Protein AF-A0A2X4UCJ8-F1 (afdb_monomer)

Secondary structure (DSSP, 8-state):
--HHHHHHHHHHHHHHHHHHHHHTT--HHHHHHHHHHHHHHHHTTSTT---------TT-----

Mean predicted aligned error: 8.91 Å

Structure (mmCIF, N/CA/C/O backbone):
data_AF-A0A2X4UCJ8-F1
#
_entry.id   AF-A0A2X4UCJ8-F1
#
loop_
_atom_site.group_PDB
_atom_site.id
_atom_site.type_symbol
_atom_site.label_atom_id
_atom_site.label_alt_id
_atom_site.label_comp_id
_atom_site.label_asym_id
_atom_site.label_entity_id
_atom_site.label_seq_id
_atom_site.pdbx_PDB_ins_code
_atom_site.Cartn_x
_atom_site.Cartn_y
_atom_site.Cartn_z
_atom_site.occupancy
_atom_site.B_iso_or_equiv
_atom_site.auth_seq_id
_atom_site.auth_comp_id
_atom_site.auth_asym_id
_atom_site.auth_atom_id
_atom_site.pdbx_PDB_model_num
ATOM 1 N N . MET A 1 1 ? 20.789 2.645 -13.784 1.00 52.09 1 MET A N 1
ATOM 2 C CA . MET A 1 1 ? 20.094 1.820 -12.774 1.00 52.09 1 MET A CA 1
ATOM 3 C C . MET A 1 1 ? 19.444 0.675 -13.529 1.00 52.09 1 MET A C 1
ATOM 5 O O . MET A 1 1 ? 18.725 0.965 -14.481 1.00 52.09 1 MET A O 1
ATOM 9 N N . ASN A 1 2 ? 19.802 -0.577 -13.235 1.00 63.41 2 ASN A N 1
ATOM 10 C CA . ASN A 1 2 ? 19.330 -1.729 -14.009 1.00 63.41 2 ASN A CA 1
ATOM 11 C C . ASN A 1 2 ? 17.845 -1.993 -13.710 1.00 63.41 2 ASN A C 1
ATOM 13 O O . ASN A 1 2 ? 17.368 -1.711 -12.614 1.00 63.41 2 ASN A O 1
ATOM 17 N N . VAL A 1 3 ? 17.102 -2.547 -14.673 1.00 63.00 3 VAL A N 1
ATOM 18 C CA . VAL A 1 3 ? 15.672 -2.889 -14.506 1.00 63.00 3 VAL A CA 1
ATOM 19 C C . VAL A 1 3 ? 15.453 -3.829 -13.309 1.00 63.00 3 VAL A C 1
ATOM 21 O O . VAL A 1 3 ? 14.499 -3.641 -12.556 1.00 63.00 3 VAL A O 1
ATOM 24 N N . MET A 1 4 ? 16.390 -4.757 -13.072 1.00 66.19 4 MET A N 1
ATOM 25 C CA . MET A 1 4 ? 16.400 -5.634 -11.891 1.00 66.19 4 MET A CA 1
ATOM 26 C C . MET A 1 4 ? 16.466 -4.855 -10.568 1.00 66.19 4 MET A C 1
ATOM 28 O O . MET A 1 4 ? 15.760 -5.208 -9.626 1.00 66.19 4 MET A O 1
ATOM 32 N N . ASP A 1 5 ? 17.225 -3.755 -10.506 1.00 82.56 5 ASP A N 1
ATOM 33 C CA . ASP A 1 5 ? 17.340 -2.936 -9.290 1.00 82.56 5 ASP A CA 1
ATOM 34 C C . ASP A 1 5 ? 16.001 -2.259 -8.966 1.00 82.56 5 ASP A C 1
ATOM 36 O O . ASP A 1 5 ? 15.582 -2.195 -7.811 1.00 82.56 5 ASP A O 1
ATOM 40 N N . LYS A 1 6 ? 15.294 -1.774 -9.997 1.00 84.38 6 LYS A N 1
ATOM 41 C CA . LYS A 1 6 ? 13.987 -1.123 -9.830 1.00 84.38 6 LYS A CA 1
ATOM 42 C C . LYS A 1 6 ? 12.924 -2.125 -9.375 1.00 84.38 6 LYS A C 1
ATOM 44 O O . LYS A 1 6 ? 12.156 -1.810 -8.470 1.00 84.38 6 LYS A O 1
ATOM 49 N N . GLN A 1 7 ? 12.898 -3.323 -9.962 1.00 89.19 7 GLN A N 1
ATOM 50 C CA . GLN A 1 7 ? 11.960 -4.373 -9.557 1.00 89.19 7 GLN A CA 1
ATOM 51 C C . GLN A 1 7 ? 12.178 -4.795 -8.106 1.00 89.19 7 GLN A C 1
ATOM 53 O O . GLN A 1 7 ? 11.222 -4.859 -7.334 1.00 89.19 7 GLN A O 1
ATOM 58 N N . GLN A 1 8 ? 13.433 -5.011 -7.715 1.00 91.50 8 GLN A N 1
ATOM 59 C CA . GLN A 1 8 ? 13.765 -5.420 -6.357 1.00 91.50 8 GLN A CA 1
ATOM 60 C C . GLN A 1 8 ? 13.385 -4.351 -5.328 1.00 91.50 8 GLN A C 1
ATOM 62 O O . GLN A 1 8 ? 12.761 -4.671 -4.320 1.00 91.50 8 GLN A O 1
ATOM 67 N N . VAL A 1 9 ? 13.676 -3.075 -5.601 1.00 93.56 9 VAL A N 1
ATOM 68 C CA . VAL A 1 9 ? 13.278 -1.968 -4.715 1.00 93.56 9 VAL A CA 1
ATOM 69 C C . VAL A 1 9 ? 11.757 -1.889 -4.562 1.00 93.56 9 VAL A C 1
ATOM 71 O O . VAL A 1 9 ? 11.267 -1.691 -3.449 1.00 93.56 9 VAL A O 1
ATOM 74 N N . THR A 1 10 ? 11.000 -2.046 -5.647 1.00 94.75 10 THR A N 1
ATOM 75 C CA . THR A 1 10 ? 9.534 -2.004 -5.587 1.00 94.75 10 THR A CA 1
ATOM 76 C C . THR A 1 10 ? 8.955 -3.188 -4.814 1.00 94.75 10 THR A C 1
ATOM 78 O O . THR A 1 10 ? 8.082 -2.984 -3.972 1.00 94.75 10 THR A O 1
ATOM 81 N N . LEU A 1 11 ? 9.473 -4.402 -5.021 1.00 94.81 11 LEU A N 1
ATOM 82 C CA . LEU A 1 11 ? 9.054 -5.581 -4.257 1.00 94.81 11 LEU A CA 1
ATOM 83 C C . LEU A 1 11 ? 9.359 -5.430 -2.760 1.00 94.81 11 LEU A C 1
ATOM 85 O O . LEU A 1 11 ? 8.494 -5.718 -1.935 1.00 94.81 11 LEU A O 1
ATOM 89 N N . SER A 1 12 ? 10.525 -4.883 -2.399 1.00 96.56 12 SER A N 1
ATOM 90 C CA . SER A 1 12 ? 10.859 -4.590 -0.998 1.00 96.56 12 SER A CA 1
ATOM 91 C C . SER A 1 12 ? 9.879 -3.605 -0.353 1.00 96.56 12 SER A C 1
ATOM 93 O O . SER A 1 12 ? 9.554 -3.741 0.824 1.00 96.56 12 SER A O 1
ATOM 95 N N . ARG A 1 13 ? 9.375 -2.618 -1.107 1.00 97.06 13 ARG A N 1
ATOM 96 C CA . ARG A 1 13 ? 8.361 -1.671 -0.607 1.00 97.06 13 ARG A CA 1
ATOM 97 C C . ARG A 1 13 ? 7.007 -2.339 -0.398 1.00 97.06 13 ARG A C 1
ATOM 99 O O . ARG A 1 13 ? 6.373 -2.080 0.618 1.00 97.06 13 ARG A O 1
ATOM 106 N N . ILE A 1 14 ? 6.586 -3.196 -1.330 1.00 97.62 14 ILE A N 1
ATOM 107 C CA . ILE A 1 14 ? 5.350 -3.981 -1.194 1.00 97.62 14 ILE A CA 1
ATOM 108 C C . ILE A 1 14 ? 5.409 -4.830 0.076 1.00 97.62 14 ILE A C 1
ATOM 110 O O . ILE A 1 14 ? 4.482 -4.788 0.883 1.00 97.62 14 ILE A O 1
ATOM 114 N N . GLN A 1 15 ? 6.519 -5.544 0.278 1.00 97.81 15 GLN A N 1
ATOM 115 C CA . GLN A 1 15 ? 6.715 -6.372 1.462 1.00 97.81 15 GLN A CA 1
ATOM 116 C C . GLN A 1 15 ? 6.689 -5.538 2.748 1.00 97.81 15 GLN A C 1
ATOM 118 O O . GLN A 1 15 ? 5.958 -5.869 3.674 1.00 97.81 15 GLN A O 1
ATOM 123 N N . PHE A 1 16 ? 7.397 -4.407 2.772 1.00 97.81 16 PHE A N 1
ATOM 124 C CA . PHE A 1 16 ? 7.396 -3.506 3.924 1.00 97.81 16 PHE A CA 1
ATOM 125 C C . PHE A 1 16 ? 5.992 -3.005 4.293 1.00 97.81 16 PHE A C 1
ATOM 127 O O . PHE A 1 16 ? 5.636 -3.005 5.469 1.00 97.81 16 PHE A O 1
ATOM 134 N N . ILE A 1 17 ? 5.187 -2.592 3.308 1.00 97.62 17 ILE A N 1
ATOM 135 C CA . ILE A 1 17 ? 3.814 -2.130 3.560 1.00 97.62 17 ILE A CA 1
ATOM 136 C C . ILE A 1 17 ? 2.979 -3.267 4.155 1.00 97.62 17 ILE A C 1
ATOM 138 O O . ILE A 1 17 ? 2.302 -3.049 5.155 1.00 97.62 17 ILE A O 1
ATOM 142 N N . ALA A 1 18 ? 3.066 -4.476 3.594 1.00 97.50 18 ALA A N 1
ATOM 143 C CA . ALA A 1 18 ? 2.339 -5.634 4.110 1.00 97.50 18 ALA A CA 1
ATOM 144 C C . ALA A 1 18 ? 2.726 -5.963 5.565 1.00 97.50 18 ALA A C 1
ATOM 146 O O . ALA A 1 18 ? 1.844 -6.132 6.412 1.00 97.50 18 ALA A O 1
ATOM 147 N N . ASP A 1 19 ? 4.026 -5.986 5.866 1.00 98.06 19 ASP A N 1
ATOM 148 C CA . ASP A 1 19 ? 4.545 -6.299 7.199 1.00 98.06 19 ASP A CA 1
ATOM 149 C C . ASP A 1 19 ? 4.121 -5.243 8.230 1.00 98.06 19 ASP A C 1
ATOM 151 O O . ASP A 1 19 ? 3.648 -5.580 9.317 1.00 98.06 19 ASP A O 1
ATOM 155 N N . VAL A 1 20 ? 4.231 -3.954 7.889 1.00 97.44 20 VAL A N 1
ATOM 156 C CA . VAL A 1 20 ? 3.822 -2.858 8.781 1.00 97.44 20 VAL A CA 1
ATOM 157 C C . VAL A 1 20 ? 2.315 -2.857 8.998 1.00 97.44 20 VAL A C 1
ATOM 159 O O . VAL A 1 20 ? 1.880 -2.713 10.139 1.00 97.44 20 VAL A O 1
ATOM 162 N N . SER A 1 21 ? 1.512 -3.049 7.950 1.00 97.38 21 SER A N 1
ATOM 163 C CA . SER A 1 21 ? 0.053 -3.110 8.085 1.00 97.38 21 SER A CA 1
ATOM 164 C C . SER A 1 21 ? -0.397 -4.255 8.992 1.00 97.38 21 SER A C 1
ATOM 166 O O . SER A 1 21 ? -1.330 -4.091 9.781 1.00 97.38 21 SER A O 1
ATOM 168 N N . GLN A 1 22 ? 0.287 -5.401 8.923 1.00 95.50 22 GLN A N 1
ATOM 169 C CA . GLN A 1 22 ? 0.026 -6.537 9.804 1.00 95.50 22 GLN A CA 1
ATOM 170 C C . GLN A 1 22 ? 0.477 -6.253 11.245 1.00 95.50 22 GLN A C 1
ATOM 172 O O . GLN A 1 22 ? -0.302 -6.463 12.177 1.00 95.50 22 GLN A O 1
ATOM 177 N N . ALA A 1 23 ? 1.695 -5.739 11.438 1.00 97.62 23 ALA A N 1
ATOM 178 C CA . ALA A 1 23 ? 2.255 -5.450 12.759 1.00 97.62 23 ALA A CA 1
ATOM 179 C C . ALA A 1 23 ? 1.491 -4.341 13.501 1.00 97.62 23 ALA A C 1
ATOM 181 O O . ALA A 1 23 ? 1.299 -4.423 14.715 1.00 97.62 23 ALA A O 1
ATOM 182 N N . ALA A 1 24 ? 1.022 -3.328 12.770 1.00 96.12 24 ALA A N 1
ATOM 183 C CA . ALA A 1 24 ? 0.202 -2.242 13.296 1.00 96.12 24 ALA A CA 1
ATOM 184 C C . ALA A 1 24 ? -1.252 -2.658 13.574 1.00 96.12 24 ALA A C 1
ATOM 186 O O . ALA A 1 24 ? -2.002 -1.863 14.135 1.00 96.12 24 ALA A O 1
ATOM 187 N N . GLN A 1 25 ? -1.648 -3.884 13.200 1.00 95.50 25 GLN A N 1
ATOM 188 C CA . GLN A 1 25 ? -3.023 -4.383 13.306 1.00 95.50 25 GLN A CA 1
ATOM 189 C C . GLN A 1 25 ? -4.028 -3.420 12.663 1.00 95.50 25 GLN A C 1
ATOM 191 O O . GLN A 1 25 ? -5.051 -3.084 13.262 1.00 95.50 25 GLN A O 1
ATOM 196 N N . CYS A 1 26 ? -3.708 -2.959 11.449 1.00 96.19 26 CYS A N 1
ATOM 197 C CA . CYS A 1 26 ? -4.546 -2.024 10.713 1.00 96.19 26 CYS A CA 1
ATOM 198 C C . CYS A 1 26 ? -6.009 -2.486 10.682 1.00 96.19 26 CYS A C 1
ATOM 200 O O . CYS A 1 26 ? -6.321 -3.654 10.422 1.00 96.19 26 CYS A O 1
ATOM 202 N N . SER A 1 27 ? -6.909 -1.535 10.907 1.00 96.31 27 SER A N 1
ATOM 203 C CA . SER A 1 27 ? -8.339 -1.717 10.698 1.00 96.31 27 SER A CA 1
ATOM 204 C C . SER A 1 27 ? -8.636 -2.063 9.239 1.00 96.31 27 SER A C 1
ATOM 206 O O . SER A 1 27 ? -7.822 -1.858 8.337 1.00 96.31 27 SER A O 1
ATOM 208 N N . SER A 1 28 ? -9.845 -2.556 8.977 1.00 93.00 28 SER A N 1
ATOM 209 C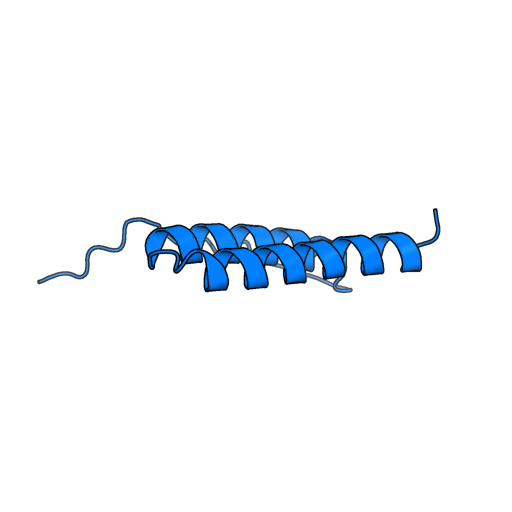 CA . SER A 1 28 ? -10.255 -2.914 7.619 1.00 93.00 28 SER A CA 1
ATOM 210 C C . SER A 1 28 ? -10.137 -1.737 6.643 1.00 93.00 28 SER A C 1
ATOM 212 O O . SER A 1 28 ? -9.670 -1.933 5.527 1.00 93.00 28 SER A O 1
ATOM 214 N N . THR A 1 29 ? -10.475 -0.515 7.063 1.00 93.81 29 THR A N 1
ATOM 215 C CA . THR A 1 29 ? -10.331 0.690 6.230 1.00 93.81 29 THR A CA 1
ATOM 216 C C . THR A 1 29 ? -8.865 1.010 5.937 1.00 93.81 29 THR A C 1
ATOM 218 O O . THR A 1 29 ? -8.516 1.291 4.793 1.00 93.81 29 THR A O 1
ATOM 221 N N . GLU A 1 30 ? -7.984 0.914 6.933 1.00 94.50 30 GLU A N 1
ATOM 222 C CA . GLU A 1 30 ? -6.542 1.135 6.745 1.00 94.50 30 GLU A CA 1
ATOM 223 C C . GLU A 1 30 ? -5.912 0.064 5.844 1.00 94.50 30 GLU A C 1
ATOM 225 O O . GLU A 1 30 ? -5.050 0.374 5.022 1.00 94.50 30 GLU A O 1
ATOM 230 N N . LEU A 1 31 ? -6.388 -1.182 5.930 1.00 95.62 31 LEU A N 1
ATOM 231 C CA . LEU A 1 31 ? -5.964 -2.253 5.030 1.00 95.62 31 LEU A CA 1
ATOM 232 C C . LEU A 1 31 ? -6.384 -1.991 3.582 1.00 95.62 31 LEU A C 1
ATOM 234 O O . LEU A 1 31 ? -5.593 -2.268 2.686 1.00 95.62 31 LEU A O 1
ATOM 238 N N . LEU A 1 32 ? -7.566 -1.420 3.321 1.00 93.75 32 LEU A N 1
ATOM 239 C CA . LEU A 1 32 ? -7.956 -1.040 1.953 1.00 93.75 32 LEU A CA 1
ATOM 240 C C . LEU A 1 32 ? -6.991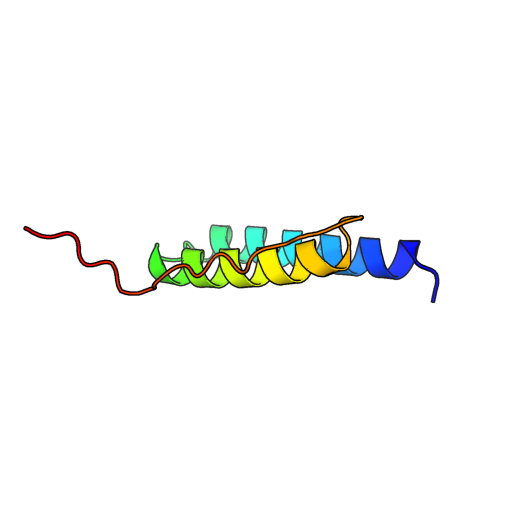 -0.005 1.360 1.00 93.75 32 LEU A C 1
ATOM 242 O O . LEU A 1 32 ? -6.598 -0.126 0.199 1.00 93.75 32 LEU A O 1
ATOM 246 N N . ILE A 1 33 ? -6.549 0.961 2.170 1.00 93.31 33 ILE A N 1
ATOM 247 C CA . ILE A 1 33 ? -5.542 1.950 1.761 1.00 93.31 33 ILE A CA 1
ATOM 248 C C . ILE A 1 33 ? -4.206 1.253 1.467 1.00 93.31 33 ILE A C 1
ATOM 250 O O . ILE A 1 33 ? -3.609 1.481 0.415 1.00 93.31 33 ILE A O 1
ATOM 254 N N . ALA A 1 34 ? -3.754 0.359 2.352 1.00 95.38 34 ALA A N 1
ATOM 255 C CA . ALA A 1 34 ? -2.523 -0.404 2.149 1.00 95.38 34 ALA A CA 1
ATOM 256 C C . ALA A 1 34 ? -2.575 -1.270 0.876 1.00 95.38 34 ALA A C 1
ATOM 258 O O . ALA A 1 34 ? -1.602 -1.320 0.123 1.00 95.38 34 ALA A O 1
ATOM 259 N N . MET A 1 35 ? -3.716 -1.907 0.596 1.00 94.69 35 MET A N 1
ATOM 260 C CA . MET A 1 35 ? -3.911 -2.712 -0.614 1.00 94.69 35 MET A CA 1
ATOM 261 C C . MET A 1 35 ? -3.909 -1.860 -1.886 1.00 94.69 35 MET A C 1
ATOM 263 O O . MET A 1 35 ? -3.352 -2.298 -2.894 1.00 94.69 35 MET A O 1
ATOM 267 N N . SER A 1 36 ? -4.462 -0.642 -1.845 1.00 92.19 36 SER A N 1
ATOM 268 C CA . SER A 1 36 ? -4.357 0.311 -2.958 1.00 92.19 36 SER A CA 1
ATOM 269 C C . SER A 1 36 ? -2.892 0.637 -3.259 1.00 92.19 36 SER A C 1
ATOM 271 O O . SER A 1 36 ? -2.442 0.475 -4.388 1.00 92.19 36 SER A O 1
ATOM 273 N N . LEU A 1 37 ? -2.110 0.982 -2.230 1.00 93.62 37 LEU A N 1
ATOM 274 C CA . LEU A 1 37 ? -0.688 1.314 -2.382 1.00 93.62 37 LEU A CA 1
ATOM 275 C C . LEU A 1 37 ? 0.142 0.134 -2.912 1.00 93.62 37 LEU A C 1
ATOM 277 O O . LEU A 1 37 ? 1.025 0.314 -3.752 1.00 93.62 37 LEU A O 1
ATOM 281 N N . ILE A 1 38 ? -0.131 -1.082 -2.432 1.00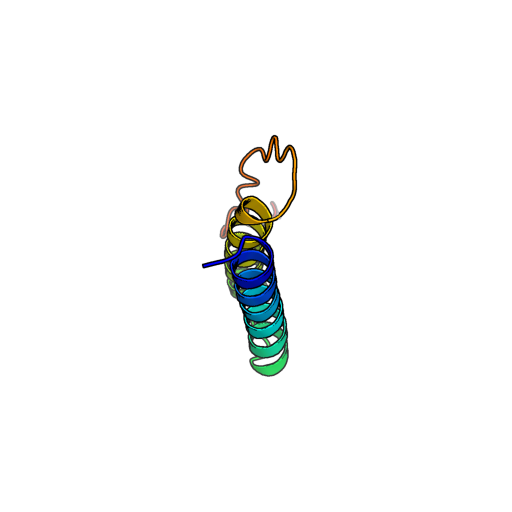 94.88 38 ILE A N 1
ATOM 282 C CA . ILE A 1 38 ? 0.526 -2.299 -2.927 1.00 94.88 38 ILE A CA 1
ATOM 283 C C . ILE A 1 38 ? 0.180 -2.545 -4.398 1.00 94.88 38 ILE A C 1
ATOM 285 O O . ILE A 1 38 ? 1.068 -2.897 -5.176 1.00 94.88 38 ILE A O 1
ATOM 289 N N . SER A 1 39 ? -1.077 -2.333 -4.784 1.00 92.19 39 SER A N 1
ATOM 290 C CA . SER A 1 39 ? -1.541 -2.509 -6.163 1.00 92.19 39 SER A CA 1
ATOM 291 C C . SER A 1 39 ? -0.840 -1.537 -7.120 1.00 92.19 39 SER A C 1
ATOM 293 O O . SER A 1 39 ? -0.316 -1.963 -8.152 1.00 92.19 39 SER A O 1
ATOM 295 N N . ASP A 1 40 ? -0.706 -0.268 -6.725 1.00 91.19 40 ASP A N 1
ATOM 296 C CA . ASP A 1 40 ? 0.011 0.756 -7.499 1.00 91.19 40 ASP A CA 1
ATOM 297 C C . ASP A 1 40 ? 1.503 0.429 -7.666 1.00 91.19 40 ASP A C 1
ATOM 299 O O . ASP A 1 40 ? 2.108 0.668 -8.717 1.00 91.19 40 ASP A O 1
ATOM 303 N N . LEU A 1 41 ? 2.129 -0.130 -6.626 1.00 93.25 41 LEU A N 1
ATOM 304 C CA . LEU A 1 41 ? 3.526 -0.560 -6.677 1.00 93.25 41 LEU A CA 1
ATOM 305 C C . LEU A 1 41 ? 3.699 -1.802 -7.558 1.00 93.25 41 LEU A C 1
ATOM 307 O O . LEU A 1 41 ? 4.622 -1.842 -8.374 1.00 93.25 41 LEU A O 1
ATOM 311 N N . ALA A 1 42 ? 2.805 -2.787 -7.452 1.00 91.38 42 ALA A N 1
ATOM 312 C CA . ALA A 1 42 ? 2.818 -3.979 -8.301 1.00 91.38 42 ALA A CA 1
ATOM 313 C C . ALA A 1 42 ? 2.659 -3.609 -9.787 1.00 91.38 42 ALA A 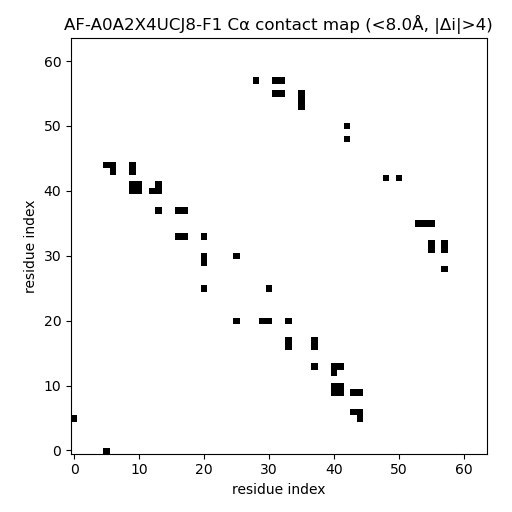C 1
ATOM 315 O O . ALA A 1 42 ? 3.371 -4.148 -10.641 1.00 91.38 42 ALA A O 1
ATOM 316 N N . GLY A 1 43 ? 1.829 -2.595 -10.063 1.00 88.56 43 GLY A N 1
ATOM 317 C CA . GLY A 1 43 ? 1.686 -1.892 -11.339 1.00 88.56 43 GLY A CA 1
ATOM 318 C C . GLY A 1 43 ? 2.989 -1.621 -12.087 1.00 88.56 43 GLY A C 1
ATOM 319 O O . GLY A 1 43 ? 3.068 -1.769 -13.302 1.00 88.56 43 GLY A O 1
ATOM 320 N N . GLN A 1 44 ? 4.031 -1.243 -11.351 1.00 86.56 44 GLN A N 1
ATOM 321 C CA . GLN A 1 44 ? 5.289 -0.752 -11.915 1.00 86.56 44 GLN A CA 1
ATOM 322 C C . GLN A 1 44 ? 6.279 -1.859 -12.293 1.00 86.56 44 GLN A C 1
ATOM 324 O O . GLN A 1 44 ? 7.325 -1.552 -12.876 1.00 86.56 44 GLN A O 1
ATOM 329 N N . VAL A 1 45 ? 6.009 -3.109 -11.902 1.00 87.44 45 VAL A N 1
ATOM 330 C CA . VAL A 1 45 ? 6.955 -4.231 -12.039 1.00 87.44 45 VAL A CA 1
ATOM 331 C C . VAL A 1 45 ? 6.384 -5.451 -12.744 1.00 87.44 45 VAL A C 1
ATOM 333 O O . VAL A 1 45 ? 7.172 -6.269 -13.225 1.00 87.44 45 VAL A O 1
ATOM 336 N N . LEU A 1 46 ? 5.058 -5.573 -12.816 1.00 81.38 46 LEU A N 1
ATOM 337 C CA . LEU A 1 46 ? 4.391 -6.624 -13.573 1.00 81.38 46 LEU A CA 1
ATOM 338 C C . LEU A 1 46 ? 4.430 -6.291 -15.080 1.00 81.38 46 LEU A C 1
ATOM 340 O O . LEU A 1 46 ? 4.062 -5.178 -15.460 1.00 81.38 46 LEU A O 1
ATOM 344 N N . PRO A 1 47 ? 4.897 -7.212 -15.943 1.00 70.75 47 PRO A N 1
ATOM 345 C CA . PRO A 1 47 ? 4.832 -7.035 -17.393 1.00 70.75 47 PRO A CA 1
ATOM 346 C C . PRO A 1 47 ? 3.372 -7.091 -17.880 1.00 70.75 47 PRO A C 1
ATOM 348 O O . PRO A 1 47 ? 2.576 -7.837 -17.320 1.00 70.75 47 PRO A O 1
ATOM 351 N N . ASP A 1 48 ? 3.037 -6.303 -18.909 1.00 65.06 48 ASP A N 1
ATOM 352 C CA . ASP A 1 48 ? 1.703 -6.233 -19.545 1.00 65.06 48 ASP A CA 1
ATOM 353 C C . ASP A 1 48 ? 0.535 -5.961 -18.591 1.00 65.06 48 ASP A C 1
ATOM 355 O O . ASP A 1 48 ? -0.549 -6.534 -18.703 1.00 65.06 48 ASP A O 1
ATOM 359 N N . ASN A 1 49 ? 0.748 -5.072 -17.623 1.00 55.50 49 ASN A N 1
ATOM 360 C CA . ASN A 1 49 ? -0.284 -4.768 -16.653 1.00 55.50 49 ASN A CA 1
ATOM 361 C C . ASN A 1 49 ? -1.346 -3.826 -17.252 1.00 55.50 49 ASN A C 1
ATOM 363 O O . ASN A 1 49 ? -1.279 -2.610 -17.068 1.00 55.50 49 ASN A O 1
ATOM 367 N N . ASP A 1 50 ? -2.358 -4.395 -17.918 1.00 56.09 50 ASP A N 1
ATOM 368 C CA . ASP A 1 50 ? -3.676 -3.781 -18.180 1.00 56.09 50 ASP A CA 1
ATOM 369 C C . ASP A 1 50 ? -4.445 -3.601 -16.851 1.00 56.09 50 ASP A C 1
ATOM 371 O O . ASP A 1 50 ? -5.593 -4.019 -16.680 1.00 56.09 50 ASP A O 1
ATOM 375 N N . TYR A 1 51 ? -3.773 -3.034 -15.847 1.00 57.91 51 TYR A N 1
ATOM 376 C CA . TYR A 1 51 ? -4.311 -2.864 -14.510 1.00 57.91 51 TYR A CA 1
ATOM 377 C C . TYR A 1 51 ? -5.429 -1.828 -14.576 1.00 57.91 51 TYR A C 1
ATOM 379 O O . TYR A 1 51 ? -5.191 -0.623 -14.655 1.00 57.91 51 TYR A O 1
ATOM 387 N N . GLN A 1 52 ? -6.668 -2.307 -14.574 1.00 56.47 52 GLN A N 1
ATOM 388 C CA . GLN A 1 52 ? -7.823 -1.459 -14.337 1.00 56.47 52 GLN A CA 1
ATOM 389 C C . GLN A 1 52 ? -7.826 -1.106 -12.854 1.00 56.47 52 GLN A C 1
ATOM 391 O O . GLN A 1 52 ? -7.860 -1.995 -12.008 1.00 56.47 52 GLN A O 1
ATOM 396 N N . GLU A 1 53 ? -7.736 0.187 -12.556 1.00 58.44 53 GLU A N 1
ATOM 397 C CA . GLU A 1 53 ? -7.709 0.759 -11.211 1.00 58.44 53 GLU A CA 1
ATOM 398 C C . GLU A 1 53 ? -8.843 0.153 -10.353 1.00 58.44 53 GLU A C 1
AT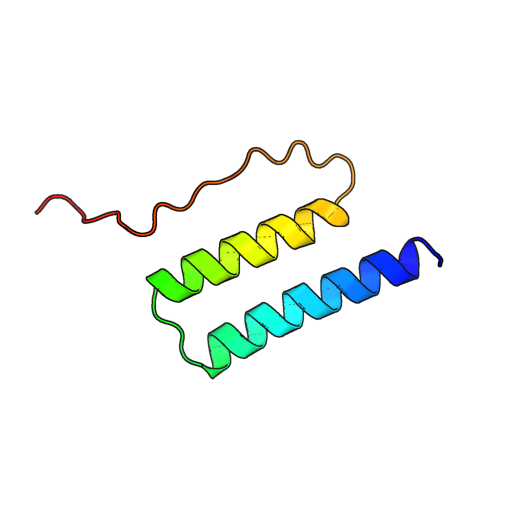OM 400 O O . GLU A 1 53 ? -10.021 0.479 -10.517 1.00 58.44 53 GLU A O 1
ATOM 405 N N . ILE A 1 54 ? -8.513 -0.800 -9.471 1.00 61.81 54 ILE A N 1
ATOM 406 C CA . ILE A 1 54 ? -9.492 -1.397 -8.557 1.00 61.81 54 ILE A CA 1
ATOM 407 C C . ILE A 1 54 ? -9.702 -0.393 -7.428 1.00 61.81 54 ILE A C 1
ATOM 409 O O . ILE A 1 54 ? -8.962 -0.370 -6.446 1.00 61.81 54 ILE A O 1
ATOM 413 N N . PHE A 1 55 ? -10.713 0.461 -7.575 1.00 61.97 55 PHE A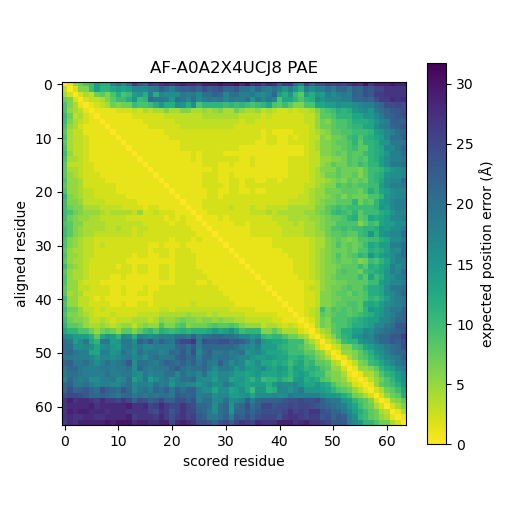 N 1
ATOM 414 C CA . PHE A 1 55 ? -11.090 1.400 -6.529 1.00 61.97 55 PHE A CA 1
ATOM 415 C C . PHE A 1 55 ? -11.756 0.644 -5.374 1.00 61.97 55 PHE A C 1
ATOM 417 O O . PHE A 1 55 ? -12.857 0.104 -5.518 1.00 61.97 55 PHE A O 1
ATOM 424 N N . TYR A 1 56 ? -11.100 0.613 -4.215 1.00 60.88 56 TYR A N 1
ATOM 425 C CA . TYR A 1 56 ? -11.697 0.125 -2.977 1.00 60.88 56 TYR A CA 1
ATOM 426 C C . TYR A 1 56 ? -12.399 1.290 -2.270 1.00 60.88 56 TYR A C 1
ATOM 428 O O . TYR A 1 56 ? -11.724 2.103 -1.637 1.00 60.88 56 TYR A O 1
ATOM 436 N N . PRO A 1 57 ? -13.739 1.416 -2.350 1.00 60.47 57 PRO A N 1
ATOM 437 C CA . PRO A 1 57 ? -14.436 2.458 -1.612 1.00 60.47 57 PRO A CA 1
ATOM 438 C C . PRO A 1 57 ? -14.236 2.228 -0.112 1.00 60.47 57 PRO A C 1
ATOM 440 O O . PRO A 1 57 ? -14.659 1.200 0.421 1.00 60.47 57 PRO A O 1
ATOM 443 N N . ALA A 1 58 ? -13.621 3.200 0.565 1.00 61.03 58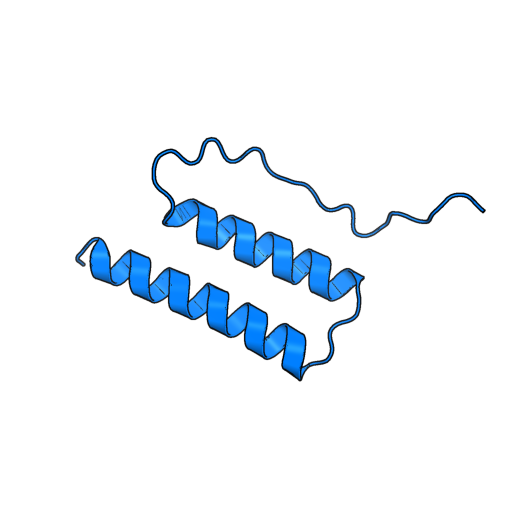 ALA A N 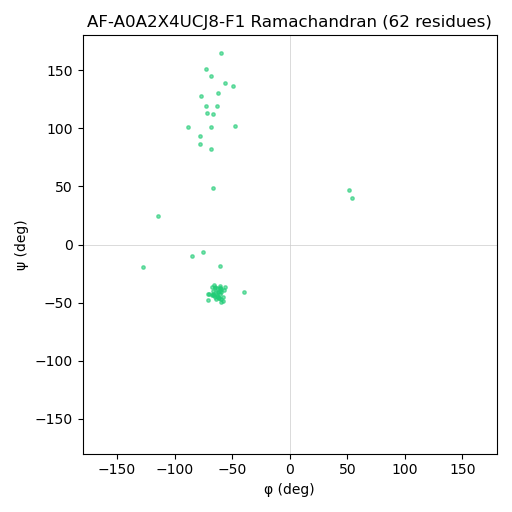1
ATOM 444 C CA . ALA A 1 58 ? -13.417 3.185 2.016 1.00 61.03 58 ALA A CA 1
ATOM 445 C C . ALA A 1 58 ? -14.745 3.130 2.805 1.00 61.03 58 ALA A C 1
ATOM 447 O O . ALA A 1 58 ? -14.760 2.711 3.961 1.00 61.03 58 ALA A O 1
ATOM 448 N N . ASP A 1 59 ? -15.859 3.475 2.145 1.00 63.59 59 ASP A N 1
ATOM 449 C CA . ASP A 1 59 ? -17.144 3.783 2.773 1.00 63.59 59 ASP A CA 1
ATOM 450 C C . ASP A 1 59 ? -18.272 2.791 2.437 1.00 63.59 59 ASP A C 1
ATOM 452 O O . ASP A 1 59 ? -19.446 3.162 2.498 1.00 63.59 59 ASP A O 1
ATOM 456 N N . ARG A 1 60 ? -17.993 1.527 2.072 1.00 59.09 60 ARG A N 1
ATOM 457 C CA . ARG A 1 60 ? -19.081 0.533 1.910 1.00 59.09 60 ARG A CA 1
ATOM 458 C C . ARG A 1 60 ? -19.722 0.195 3.266 1.00 59.09 60 ARG A C 1
ATOM 460 O O . ARG A 1 60 ? -19.439 -0.829 3.880 1.00 59.09 60 ARG A O 1
ATOM 467 N N . GLN A 1 61 ? -20.641 1.047 3.707 1.00 59.38 61 GLN A N 1
ATOM 468 C CA . GLN A 1 61 ? -21.674 0.707 4.673 1.00 59.38 61 GLN A CA 1
ATOM 469 C C . GLN A 1 61 ? -22.603 -0.310 4.006 1.00 59.38 61 GLN A C 1
ATOM 471 O O . GLN A 1 61 ? -23.279 -0.007 3.023 1.00 59.38 61 GLN A O 1
ATOM 476 N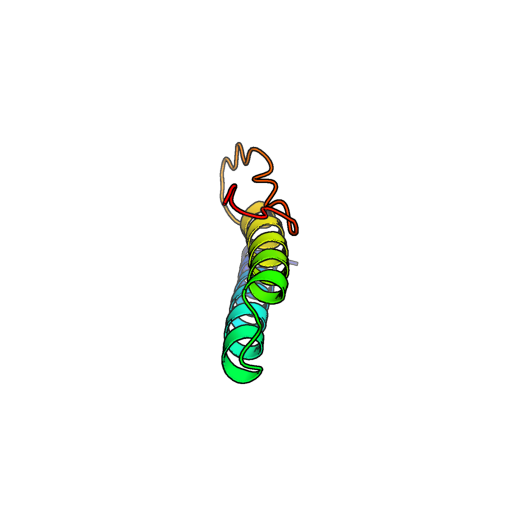 N . ALA A 1 62 ? -22.593 -1.545 4.507 1.00 53.44 62 ALA A N 1
ATOM 477 C CA . ALA A 1 62 ? -23.571 -2.549 4.112 1.00 53.44 62 ALA A CA 1
ATOM 478 C C . ALA A 1 62 ? -24.996 -2.013 4.377 1.00 53.44 62 ALA A C 1
ATOM 480 O O . ALA A 1 62 ? -25.212 -1.392 5.426 1.00 53.44 62 ALA A O 1
ATOM 481 N N . PRO A 1 63 ? -25.975 -2.240 3.478 1.00 58.84 63 PRO A N 1
ATOM 482 C CA . PRO A 1 63 ? -27.369 -1.981 3.805 1.00 58.84 63 PRO A CA 1
ATOM 483 C C . PRO A 1 63 ? -27.755 -2.894 4.975 1.00 58.84 63 PRO A C 1
ATOM 485 O O . PRO A 1 63 ? -27.446 -4.086 4.948 1.00 58.84 63 PRO A O 1
ATOM 488 N N . ARG A 1 64 ? -28.365 -2.308 6.008 1.00 49.84 64 ARG A N 1
ATOM 489 C CA . ARG A 1 64 ? -28.967 -3.038 7.132 1.00 49.84 64 ARG A CA 1
ATOM 490 C C . ARG A 1 64 ? -30.145 -3.889 6.681 1.00 49.84 64 ARG A C 1
ATOM 492 O O . ARG A 1 64 ? -30.872 -3.427 5.774 1.00 49.84 64 ARG A O 1
#

pLDDT: mean 81.95, std 16.62, range [49.84, 98.06]

Sequence (64 aa):
MNVMDKQQVTLSRIQFIADVSQAAQCSSTELLIAMSLISDLAGQVLPDNDYQEIFYPADRQAPR

Foldseek 3Di:
DDLVVLLVVLVVVLVVLVVCCVVVVPDPLVVLVSVQVSLVSVVVNDPPCPPDRPDDPSDPDDDD

Radius of gyration: 14.23 Å; Cα contacts (8 Å, |Δi|>4): 33; chains: 1; bounding box: 49×11×33 Å

Solvent-accessible surface area (backbone atoms only — not comparable to full-atom values): 4011 Å² total; per-residue (Å²): 133,58,72,67,57,55,42,51,56,43,52,54,50,42,50,50,51,53,52,49,43,58,75,66,62,51,51,75,59,54,44,51,54,53,50,48,55,39,50,61,48,48,57,77,62,50,82,88,63,84,72,70,84,77,79,71,72,81,72,78,72,74,85,130

Organism: Serratia plymuthica (NCBI:txid82996)